Protein AF-A0A453HS40-F1 (afdb_monomer_lite)

Radius of gyration: 15.14 Å; chains: 1; bounding box: 37×29×42 Å

pLDDT: mean 86.72, std 7.26, range [60.06, 94.38]

InterPro domains:
  IPR002738 RNase P subunit p30 [PTHR13031] (1-93)

Organism: Aegilops tauschii subsp. strangulata (NCBI:txid200361)

Structure (mmCIF, N/CA/C/O backbone):
data_AF-A0A453HS40-F1
#
_entry.id   AF-A0A453HS40-F1
#
loop_
_atom_site.group_PDB
_atom_site.id
_atom_site.type_symbol
_atom_site.label_atom_id
_atom_site.label_alt_id
_atom_site.label_comp_id
_atom_site.label_asym_id
_atom_site.label_entity_id
_atom_site.label_seq_id
_atom_site.pdbx_PDB_ins_code
_atom_site.Cartn_x
_atom_site.Cartn_y
_atom_site.Cartn_z
_atom_site.occupancy
_atom_site.B_iso_or_equiv
_atom_site.auth_seq_id
_atom_site.auth_comp_id
_atom_site.auth_asym_id
_atom_site.auth_atom_id
_atom_site.pdbx_PDB_model_num
ATOM 1 N N . MET A 1 1 ? -15.363 -16.988 11.255 1.00 62.62 1 MET A N 1
ATOM 2 C CA . MET A 1 1 ? -14.366 -16.569 10.248 1.00 62.62 1 MET A CA 1
ATOM 3 C C . MET A 1 1 ? -14.418 -15.052 10.192 1.00 62.62 1 MET A C 1
ATOM 5 O O . MET A 1 1 ? -15.512 -14.526 10.044 1.00 62.62 1 MET A O 1
ATOM 9 N N . ALA A 1 2 ? -13.311 -14.360 10.450 1.00 76.88 2 ALA A N 1
ATOM 10 C CA . ALA A 1 2 ? -13.288 -12.897 10.446 1.00 76.88 2 ALA A CA 1
ATOM 11 C C . ALA A 1 2 ? -13.211 -12.370 9.005 1.00 76.88 2 ALA A C 1
ATOM 13 O O . ALA A 1 2 ? -12.501 -12.954 8.187 1.00 76.88 2 ALA A O 1
ATOM 14 N N . LEU A 1 3 ? -13.934 -11.291 8.695 1.00 87.06 3 LEU A N 1
ATOM 15 C CA . LEU A 1 3 ? -13.875 -10.646 7.383 1.00 87.06 3 LEU A CA 1
ATOM 16 C C . LEU A 1 3 ? -12.785 -9.576 7.395 1.00 87.06 3 LEU A C 1
ATOM 18 O O . LEU A 1 3 ? -12.814 -8.668 8.221 1.00 87.06 3 LEU A O 1
ATOM 22 N N . LEU A 1 4 ? -11.826 -9.684 6.478 1.00 91.50 4 LEU A N 1
ATOM 23 C CA . LEU A 1 4 ? -10.756 -8.707 6.304 1.00 91.50 4 LEU A CA 1
ATOM 24 C C . LEU A 1 4 ? -10.927 -7.994 4.965 1.00 91.50 4 LEU A C 1
ATOM 26 O O . LEU A 1 4 ? -11.208 -8.625 3.948 1.00 91.50 4 LEU A O 1
ATOM 30 N N . PHE A 1 5 ? -10.741 -6.677 4.980 1.00 93.50 5 PHE A N 1
ATOM 31 C CA . PHE A 1 5 ? -10.852 -5.833 3.795 1.00 93.50 5 PHE A CA 1
ATOM 32 C C . PHE A 1 5 ? -9.464 -5.429 3.321 1.00 93.50 5 PHE A C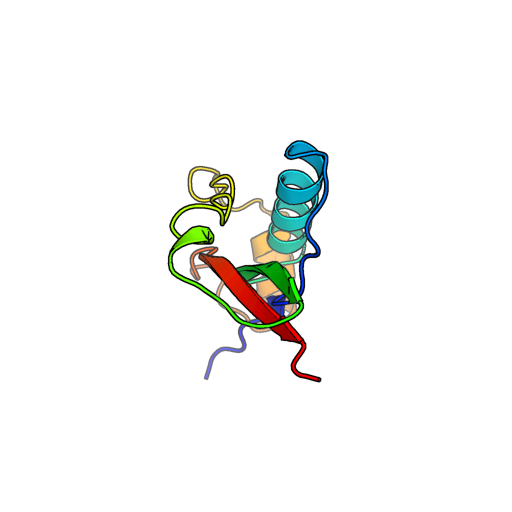 1
ATOM 34 O O . PHE A 1 5 ? -8.644 -4.957 4.112 1.00 93.50 5 PHE A O 1
ATOM 41 N N . PHE A 1 6 ? -9.212 -5.603 2.030 1.00 94.19 6 PHE A N 1
ATOM 42 C CA . PHE A 1 6 ? -7.926 -5.334 1.403 1.00 94.19 6 PHE A CA 1
ATOM 43 C C . PHE A 1 6 ? -8.123 -4.448 0.179 1.00 94.19 6 PHE A C 1
ATOM 45 O O . PHE A 1 6 ? -9.023 -4.703 -0.618 1.00 94.19 6 PHE A O 1
ATOM 52 N N . ASP A 1 7 ? -7.269 -3.439 0.020 1.00 94.00 7 ASP A N 1
ATOM 53 C CA . ASP A 1 7 ? -7.158 -2.688 -1.231 1.00 94.00 7 ASP A CA 1
ATOM 54 C C . ASP A 1 7 ? -5.846 -3.066 -1.916 1.00 94.00 7 ASP A C 1
ATOM 56 O O . ASP A 1 7 ? -4.761 -2.718 -1.458 1.00 94.00 7 ASP A O 1
ATOM 60 N N . LEU A 1 8 ? -5.932 -3.821 -3.006 1.00 90.94 8 LEU A N 1
ATOM 61 C CA . LEU A 1 8 ? -4.751 -4.328 -3.696 1.00 90.94 8 LEU A CA 1
ATOM 62 C C . LEU A 1 8 ? -4.293 -3.432 -4.848 1.00 90.94 8 LEU A C 1
ATOM 64 O O . LEU A 1 8 ? -3.341 -3.808 -5.528 1.00 90.94 8 LEU A O 1
ATOM 68 N N . SER A 1 9 ? -4.960 -2.304 -5.098 1.00 88.56 9 SER A N 1
ATOM 69 C CA . SER A 1 9 ? -4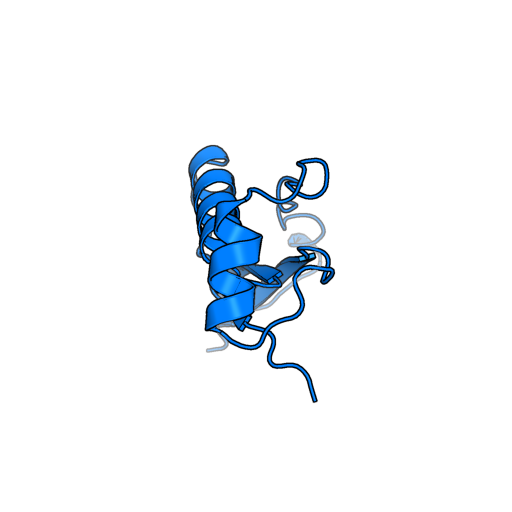.842 -1.545 -6.348 1.00 88.56 9 SER A CA 1
ATOM 70 C C . SER A 1 9 ? -4.487 -0.075 -6.124 1.00 88.56 9 SER A C 1
ATOM 72 O O . SER A 1 9 ? -4.872 0.776 -6.928 1.00 88.56 9 SER A O 1
ATOM 74 N N . LEU A 1 10 ? -3.726 0.245 -5.069 1.00 90.00 10 LEU A N 1
ATOM 75 C CA . LEU A 1 10 ? -3.196 1.599 -4.920 1.00 90.00 10 LEU A CA 1
ATOM 76 C C . LEU A 1 10 ? -2.248 1.887 -6.082 1.00 90.00 10 LEU A C 1
ATOM 78 O O . LEU A 1 10 ? -1.191 1.268 -6.208 1.00 90.00 10 LEU A O 1
ATOM 82 N N . LEU A 1 11 ? -2.640 2.830 -6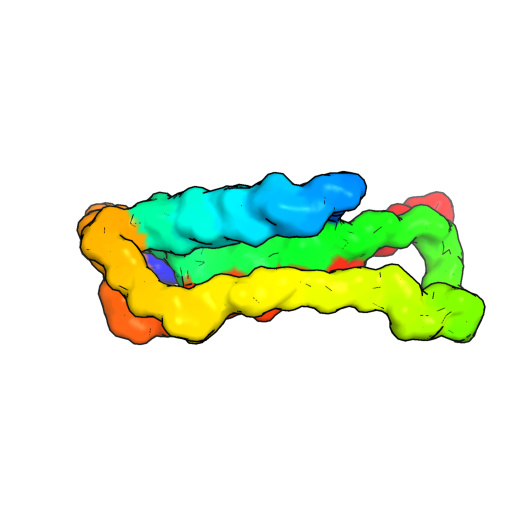.933 1.00 84.81 11 LEU A N 1
ATOM 83 C CA . LEU A 1 11 ? -1.854 3.201 -8.099 1.00 84.81 11 LEU A CA 1
ATOM 84 C C . LEU A 1 11 ? -0.557 3.907 -7.685 1.00 84.81 11 LEU A C 1
ATOM 86 O O . LEU A 1 11 ? -0.532 4.658 -6.699 1.00 84.81 11 LEU A O 1
ATOM 90 N N . PRO A 1 12 ? 0.525 3.719 -8.458 1.00 81.00 12 PRO A N 1
ATOM 91 C CA . PRO A 1 12 ? 1.747 4.464 -8.241 1.00 81.00 12 PRO A CA 1
ATOM 92 C C . PRO A 1 12 ? 1.477 5.952 -8.470 1.00 81.00 12 PRO A C 1
ATOM 94 O O . PRO A 1 12 ? 0.741 6.351 -9.372 1.00 81.00 12 PRO A O 1
ATOM 97 N N . SER A 1 13 ? 2.097 6.793 -7.649 1.00 81.38 13 SER A N 1
ATOM 98 C CA . SER A 1 13 ? 2.037 8.241 -7.803 1.00 81.38 13 SER A CA 1
ATOM 99 C C . SER A 1 13 ? 3.456 8.796 -7.814 1.00 81.38 13 SER A C 1
ATOM 101 O O . SER A 1 13 ? 4.275 8.351 -7.000 1.00 81.38 13 SER A O 1
ATOM 103 N N . PRO A 1 14 ? 3.757 9.780 -8.684 1.00 78.50 14 PRO A N 1
ATOM 104 C CA . PRO A 1 14 ? 5.064 10.434 -8.698 1.00 78.50 14 PRO A CA 1
ATOM 105 C C . PRO A 1 14 ? 5.354 11.150 -7.373 1.00 78.50 14 PRO A C 1
ATOM 107 O O . PRO A 1 14 ? 6.511 11.340 -7.010 1.00 78.50 14 PRO A O 1
ATOM 110 N N . ASN A 1 15 ? 4.314 11.501 -6.610 1.00 82.56 15 ASN A N 1
ATOM 111 C CA . ASN A 1 15 ? 4.460 12.044 -5.270 1.00 82.56 15 ASN A CA 1
ATOM 112 C C . ASN A 1 15 ? 4.494 10.897 -4.229 1.00 82.56 15 ASN A C 1
ATOM 114 O O . ASN A 1 15 ? 3.524 10.151 -4.097 1.00 82.56 15 ASN A O 1
ATOM 118 N N . PRO A 1 16 ? 5.577 10.711 -3.452 1.00 76.62 16 PRO A N 1
ATOM 119 C CA . PRO A 1 16 ? 5.601 9.725 -2.365 1.00 76.62 16 PRO A CA 1
ATOM 120 C C . PRO A 1 16 ? 4.556 9.997 -1.274 1.00 76.62 16 PRO A C 1
ATOM 122 O O . PRO A 1 16 ? 4.002 9.052 -0.711 1.00 76.62 16 PRO A O 1
ATOM 125 N N . ASN A 1 17 ? 4.222 11.263 -1.023 1.00 82.75 17 ASN A N 1
ATOM 126 C CA . ASN A 1 17 ? 3.292 11.640 0.039 1.00 82.75 17 ASN A CA 1
ATOM 127 C C . ASN A 1 17 ? 1.844 11.269 -0.294 1.00 82.75 17 ASN A C 1
ATOM 129 O O . ASN A 1 17 ? 1.085 10.927 0.607 1.00 82.75 17 ASN A O 1
ATOM 133 N N . SER A 1 18 ? 1.446 11.282 -1.570 1.00 86.81 18 SER A N 1
ATOM 134 C CA . SER A 1 18 ? 0.085 10.883 -1.964 1.00 86.81 18 SER A CA 1
ATOM 135 C C . SER A 1 18 ? -0.155 9.386 -1.742 1.00 86.81 18 SER A C 1
ATOM 137 O O . SER A 1 18 ? -1.230 9.009 -1.285 1.00 86.81 18 SER A O 1
ATOM 139 N N . ARG A 1 19 ? 0.858 8.539 -1.982 1.00 85.69 19 ARG A N 1
ATOM 140 C CA . ARG A 1 19 ? 0.806 7.092 -1.697 1.00 85.69 19 ARG A CA 1
ATOM 141 C C . ARG A 1 19 ? 0.642 6.824 -0.204 1.00 85.69 19 ARG A C 1
ATOM 143 O O . ARG A 1 19 ? -0.182 6.004 0.195 1.00 85.69 19 ARG A O 1
ATOM 150 N N . LEU A 1 20 ? 1.396 7.557 0.615 1.00 86.81 20 LEU A N 1
ATOM 151 C CA . LEU A 1 20 ? 1.306 7.476 2.069 1.00 86.81 20 LEU A CA 1
ATOM 152 C C . LEU A 1 20 ? -0.074 7.919 2.573 1.00 86.81 20 LEU A C 1
ATOM 154 O O . LEU A 1 20 ? -0.683 7.225 3.381 1.00 86.81 20 LEU A O 1
ATOM 158 N N . LEU A 1 21 ? -0.590 9.035 2.050 1.00 89.25 21 LEU A N 1
ATOM 159 C CA . LEU A 1 21 ? -1.922 9.543 2.378 1.00 89.25 21 LEU A CA 1
ATOM 160 C C . LEU A 1 21 ? -3.022 8.553 1.986 1.00 89.25 21 LEU A C 1
ATOM 162 O O . LEU A 1 21 ? -3.922 8.314 2.783 1.00 89.25 21 LEU A O 1
ATOM 166 N N . ALA A 1 22 ? -2.946 7.940 0.802 1.00 90.25 22 ALA A N 1
ATOM 167 C CA . ALA A 1 22 ? -3.923 6.940 0.371 1.00 90.25 22 ALA A CA 1
ATOM 168 C C . ALA A 1 22 ? -3.956 5.729 1.317 1.00 90.25 22 ALA A C 1
ATOM 170 O O . ALA A 1 22 ? -5.026 5.289 1.734 1.00 90.25 22 ALA A O 1
ATOM 171 N N . ALA A 1 23 ? -2.788 5.236 1.730 1.00 90.81 23 ALA A N 1
ATOM 172 C CA . ALA A 1 23 ? -2.708 4.126 2.670 1.00 90.81 23 ALA A CA 1
ATOM 173 C C . ALA A 1 23 ? -3.142 4.503 4.094 1.00 90.81 23 ALA A C 1
ATOM 175 O O . ALA A 1 23 ? -3.805 3.705 4.754 1.00 90.81 23 ALA A O 1
ATOM 176 N N . ALA A 1 24 ? -2.856 5.729 4.542 1.00 90.62 24 ALA A N 1
ATOM 177 C CA . ALA A 1 24 ? -3.378 6.250 5.803 1.00 90.62 24 ALA A CA 1
ATOM 178 C C . ALA A 1 24 ? -4.913 6.345 5.773 1.00 90.62 24 ALA A C 1
ATOM 180 O O . ALA A 1 24 ? -5.574 5.950 6.730 1.00 90.62 24 ALA A O 1
ATOM 181 N N . ARG A 1 25 ? -5.500 6.774 4.647 1.00 92.31 25 ARG A N 1
ATOM 182 C CA . ARG A 1 25 ? -6.958 6.779 4.461 1.00 92.31 25 ARG A CA 1
ATOM 183 C C . ARG A 1 25 ? -7.553 5.375 4.471 1.00 92.31 25 ARG A C 1
ATOM 185 O O . ARG A 1 25 ? -8.573 5.163 5.116 1.00 92.31 25 ARG A O 1
ATOM 192 N N . ALA A 1 26 ? -6.924 4.406 3.810 1.00 92.94 26 ALA A N 1
ATOM 193 C CA . ALA A 1 26 ? -7.377 3.016 3.864 1.00 92.94 26 ALA A CA 1
ATOM 194 C C . ALA A 1 26 ? -7.351 2.469 5.304 1.00 92.94 26 ALA A C 1
ATOM 196 O O . ALA A 1 26 ? -8.310 1.832 5.744 1.00 92.94 26 ALA A O 1
ATOM 197 N N . LEU A 1 27 ? -6.296 2.776 6.066 1.00 92.12 27 LEU A N 1
ATOM 198 C CA . LEU A 1 27 ? -6.205 2.436 7.485 1.00 92.12 27 LEU A CA 1
ATOM 199 C C . LEU A 1 27 ? -7.358 3.051 8.292 1.00 92.12 27 LEU A C 1
ATOM 201 O O . LEU A 1 27 ? -8.045 2.332 9.015 1.00 92.12 27 LEU A O 1
ATOM 205 N N . GLU A 1 28 ? -7.605 4.355 8.140 1.00 92.81 28 GLU A N 1
ATOM 206 C CA . GLU A 1 28 ? -8.713 5.058 8.803 1.00 92.81 28 GLU A CA 1
ATOM 207 C C . GLU A 1 28 ? -10.080 4.442 8.476 1.00 92.81 28 GLU A C 1
ATOM 209 O O . GLU A 1 28 ? -10.927 4.347 9.359 1.00 92.81 28 GLU A O 1
ATOM 214 N N . LEU A 1 29 ? -10.277 3.977 7.239 1.00 93.75 29 LEU A N 1
ATOM 215 C CA . LEU A 1 29 ? -11.501 3.317 6.771 1.00 93.75 29 LEU A CA 1
ATOM 216 C C . LEU A 1 29 ? -11.617 1.845 7.202 1.00 93.75 29 LEU A C 1
ATOM 218 O O . LEU A 1 29 ? -12.569 1.164 6.822 1.00 93.75 29 LEU A O 1
ATOM 222 N N . GLY A 1 30 ? -10.670 1.343 7.997 1.00 92.75 30 GLY A N 1
ATOM 223 C CA . GLY A 1 30 ? -10.724 0.009 8.586 1.00 92.75 30 GLY A CA 1
ATOM 224 C C . GLY A 1 30 ? -10.198 -1.115 7.694 1.00 92.75 30 GLY A C 1
ATOM 225 O O . GLY A 1 30 ? -10.413 -2.285 8.024 1.00 92.75 30 GLY A O 1
ATOM 226 N N . TYR A 1 31 ? -9.480 -0.806 6.610 1.00 93.81 31 TYR A N 1
ATOM 227 C CA . TYR A 1 31 ? -8.798 -1.837 5.827 1.00 93.81 31 TYR A CA 1
ATOM 228 C C . TYR A 1 31 ? -7.731 -2.548 6.679 1.00 93.81 31 TYR A C 1
ATOM 230 O O . TYR A 1 31 ? -7.102 -1.977 7.578 1.00 93.81 31 TYR A O 1
ATOM 238 N N . ALA A 1 32 ? -7.551 -3.840 6.418 1.00 92.19 32 ALA A N 1
ATOM 239 C CA . ALA A 1 32 ? -6.543 -4.678 7.056 1.00 92.19 32 ALA A CA 1
ATOM 240 C C . ALA A 1 32 ? -5.205 -4.616 6.309 1.00 92.19 32 ALA A C 1
ATOM 242 O O . ALA A 1 32 ? -4.148 -4.724 6.927 1.00 92.19 32 ALA A O 1
ATOM 243 N N . ALA A 1 33 ? -5.229 -4.401 4.993 1.00 92.38 33 ALA A N 1
ATOM 244 C CA . ALA A 1 33 ? -4.010 -4.160 4.236 1.00 92.38 33 ALA A CA 1
ATOM 245 C C . ALA A 1 33 ? -4.243 -3.350 2.968 1.00 92.38 33 ALA A C 1
ATOM 247 O O . ALA A 1 33 ? -5.356 -3.288 2.438 1.00 92.38 33 ALA A O 1
ATOM 248 N N . VAL A 1 34 ? -3.139 -2.810 2.465 1.00 94.00 34 VAL A N 1
ATOM 249 C CA . VAL A 1 34 ? -3.051 -2.201 1.142 1.00 94.00 34 VAL A CA 1
ATOM 250 C C . VAL A 1 34 ? -1.894 -2.786 0.342 1.00 94.00 34 VAL A C 1
ATOM 252 O O . VAL A 1 34 ? -0.893 -3.209 0.926 1.00 94.00 34 VAL A O 1
ATOM 255 N N . ALA A 1 35 ? -1.992 -2.766 -0.985 1.00 92.88 35 ALA A N 1
ATOM 256 C CA . ALA A 1 35 ? -0.875 -3.053 -1.876 1.00 92.88 35 ALA A CA 1
ATOM 257 C C . ALA A 1 35 ? -0.624 -1.891 -2.843 1.00 92.88 35 ALA A C 1
ATOM 259 O O . ALA A 1 35 ? -1.556 -1.413 -3.487 1.00 92.88 35 ALA A O 1
ATOM 260 N N . LEU A 1 36 ? 0.635 -1.449 -2.943 1.00 91.31 36 LEU A N 1
ATOM 261 C CA . LEU A 1 36 ? 1.073 -0.480 -3.952 1.00 91.31 36 LEU A CA 1
ATOM 262 C C . LEU A 1 36 ? 1.426 -1.215 -5.235 1.00 91.31 36 LEU A C 1
ATOM 264 O O . LEU A 1 36 ? 2.350 -2.035 -5.246 1.00 91.31 36 LEU A O 1
ATOM 268 N N . ASP A 1 37 ? 0.702 -0.897 -6.298 1.00 91.50 37 ASP A N 1
ATOM 269 C CA . ASP A 1 37 ? 0.900 -1.502 -7.601 1.00 91.50 37 ASP A CA 1
ATOM 270 C C . ASP A 1 37 ? 2.059 -0.857 -8.364 1.00 91.50 37 ASP A C 1
ATOM 272 O O . ASP A 1 37 ? 2.223 0.364 -8.391 1.00 91.50 37 ASP A O 1
ATOM 276 N N . HIS A 1 38 ? 2.850 -1.705 -9.011 1.00 89.50 38 HIS A N 1
ATOM 277 C CA . HIS A 1 38 ? 3.930 -1.336 -9.913 1.00 89.50 38 HIS A CA 1
ATOM 278 C C . HIS A 1 38 ? 3.637 -1.968 -11.275 1.00 89.50 38 HIS A C 1
ATOM 280 O O . HIS A 1 38 ? 4.030 -3.112 -11.521 1.00 89.50 38 HIS A O 1
ATOM 286 N N . PRO A 1 39 ? 2.890 -1.267 -12.142 1.00 89.75 39 PRO A N 1
ATOM 287 C CA . PRO A 1 39 ? 2.603 -1.753 -13.475 1.00 89.75 39 PRO A CA 1
ATOM 288 C C . PRO A 1 39 ? 3.881 -1.721 -14.317 1.00 89.75 39 PRO A C 1
ATOM 290 O O . PRO A 1 39 ? 4.505 -0.673 -14.483 1.00 89.75 39 PRO A O 1
ATOM 293 N N . HIS A 1 40 ? 4.240 -2.875 -14.866 1.00 89.56 40 HIS A N 1
ATOM 294 C CA . HIS A 1 40 ? 5.323 -3.061 -15.823 1.00 89.56 40 HIS A CA 1
ATOM 295 C C . HIS A 1 40 ? 4.727 -3.422 -17.179 1.00 89.56 40 HIS A C 1
ATOM 297 O O . HIS A 1 40 ? 3.798 -4.231 -17.269 1.00 89.56 40 HIS A O 1
ATOM 303 N N . ARG A 1 41 ? 5.251 -2.812 -18.240 1.00 88.94 41 ARG A N 1
ATOM 304 C CA . ARG A 1 41 ? 4.864 -3.126 -19.618 1.00 88.94 41 ARG A CA 1
ATOM 305 C C . ARG A 1 41 ? 6.008 -3.856 -20.300 1.00 88.94 41 ARG A C 1
ATOM 307 O O . ARG A 1 41 ? 7.141 -3.389 -20.239 1.00 88.94 41 ARG A O 1
ATOM 314 N N . GLY A 1 42 ? 5.687 -4.955 -20.973 1.00 86.50 42 GLY A N 1
ATOM 315 C CA . GLY A 1 42 ? 6.673 -5.778 -21.660 1.00 86.50 42 GLY A CA 1
ATOM 316 C C . GLY A 1 42 ? 7.373 -6.775 -20.738 1.00 86.50 42 GLY A C 1
ATOM 317 O O . GLY A 1 42 ? 6.892 -7.114 -19.654 1.00 86.50 42 GLY A O 1
ATOM 318 N N . LEU A 1 43 ? 8.509 -7.287 -21.211 1.00 86.25 43 LEU A N 1
ATOM 319 C CA . LEU A 1 43 ? 9.250 -8.352 -20.545 1.00 86.25 43 LEU A CA 1
ATOM 320 C C . LEU A 1 43 ? 10.038 -7.796 -19.349 1.00 86.25 43 LEU A C 1
ATOM 322 O O . LEU A 1 43 ? 10.764 -6.815 -19.485 1.00 86.25 43 LEU A O 1
ATOM 326 N N . LEU A 1 44 ? 9.906 -8.436 -18.187 1.00 87.56 44 LEU A N 1
ATOM 327 C CA . LEU A 1 44 ? 10.791 -8.205 -17.044 1.00 87.56 44 LEU A CA 1
ATOM 328 C C . LEU A 1 44 ? 12.169 -8.794 -17.353 1.00 87.56 44 LEU A C 1
ATOM 330 O O . LEU A 1 44 ? 12.277 -9.995 -17.609 1.00 87.56 44 LEU A O 1
ATOM 334 N N . ALA A 1 45 ? 13.208 -7.968 -17.306 1.00 88.50 45 ALA A N 1
ATOM 335 C CA . ALA A 1 45 ? 14.588 -8.381 -17.538 1.00 88.50 45 ALA A CA 1
ATOM 336 C C . ALA A 1 45 ? 15.470 -8.129 -16.308 1.00 88.50 45 ALA A C 1
ATOM 338 O O . ALA A 1 45 ? 15.093 -7.416 -15.379 1.00 88.50 45 ALA A O 1
ATOM 339 N N . ASP A 1 46 ? 16.699 -8.654 -16.324 1.00 91.56 46 ASP A N 1
ATOM 340 C CA . ASP A 1 46 ? 17.689 -8.383 -15.270 1.00 91.56 46 ASP A CA 1
ATOM 341 C C . ASP A 1 46 ? 18.003 -6.885 -15.120 1.00 91.56 46 ASP A C 1
ATOM 343 O O . ASP A 1 46 ? 18.382 -6.441 -14.036 1.00 91.56 46 ASP A O 1
ATOM 347 N N . ALA A 1 47 ? 17.803 -6.095 -16.180 1.00 88.69 47 ALA A N 1
ATOM 348 C CA . ALA A 1 47 ? 17.929 -4.641 -16.140 1.00 88.69 47 ALA A CA 1
ATOM 349 C C . ALA A 1 47 ? 16.891 -3.968 -15.220 1.00 88.69 47 ALA A C 1
ATOM 351 O O . ALA A 1 47 ? 17.169 -2.899 -14.693 1.00 88.69 47 ALA A O 1
ATOM 352 N N . ASP A 1 48 ? 15.735 -4.597 -14.973 1.00 87.50 48 ASP A N 1
ATOM 353 C CA . ASP A 1 48 ? 14.681 -4.074 -14.090 1.00 87.50 48 ASP A CA 1
ATOM 354 C C . ASP A 1 48 ? 14.922 -4.425 -12.612 1.00 87.50 48 ASP A C 1
ATOM 356 O O . ASP A 1 48 ? 14.158 -4.046 -11.712 1.00 87.50 48 ASP A O 1
ATOM 360 N N . ARG A 1 49 ? 15.996 -5.165 -12.321 1.00 88.12 49 ARG A N 1
ATOM 361 C CA . ARG A 1 49 ? 16.323 -5.587 -10.965 1.00 88.12 49 ARG A CA 1
ATOM 362 C C . ARG A 1 49 ? 16.519 -4.368 -10.062 1.00 88.12 49 ARG A C 1
ATOM 364 O O . ARG A 1 49 ? 17.276 -3.458 -10.369 1.00 88.12 49 ARG A O 1
ATOM 371 N N . CYS A 1 50 ? 15.861 -4.386 -8.904 1.00 86.44 50 CYS A N 1
ATOM 372 C CA . CYS A 1 50 ? 15.895 -3.304 -7.913 1.00 86.44 50 CYS A CA 1
ATOM 373 C C . CYS A 1 50 ? 15.275 -1.964 -8.370 1.00 86.44 50 CYS A C 1
ATOM 375 O O . CYS A 1 50 ? 15.461 -0.963 -7.681 1.00 86.44 50 CYS A O 1
ATOM 377 N N . HIS A 1 51 ? 14.496 -1.927 -9.459 1.00 84.62 51 HIS A N 1
ATOM 378 C CA . HIS A 1 51 ? 13.789 -0.712 -9.895 1.00 84.62 51 HIS A CA 1
ATOM 379 C C . HIS A 1 51 ? 12.423 -0.494 -9.216 1.00 84.62 51 HIS A C 1
ATOM 381 O O . HIS A 1 51 ? 11.819 0.572 -9.350 1.00 84.62 51 HIS A O 1
ATOM 387 N N . THR A 1 52 ? 11.923 -1.469 -8.450 1.00 84.12 52 THR A N 1
ATOM 388 C CA . THR A 1 52 ? 10.664 -1.337 -7.703 1.00 84.12 52 THR A CA 1
ATOM 389 C C . THR A 1 52 ? 10.871 -0.512 -6.433 1.00 84.12 52 THR A C 1
ATOM 391 O O . THR A 1 52 ? 11.575 -0.930 -5.513 1.00 84.12 52 THR A O 1
ATOM 394 N N . ALA A 1 53 ? 10.233 0.658 -6.359 1.00 80.31 53 ALA A N 1
ATOM 395 C CA . ALA A 1 53 ? 10.317 1.509 -5.180 1.00 80.31 53 ALA A CA 1
ATOM 396 C C . ALA A 1 53 ? 9.615 0.850 -3.971 1.00 80.31 53 ALA A C 1
ATOM 398 O O . ALA A 1 53 ? 8.486 0.371 -4.099 1.00 80.31 53 ALA A O 1
ATOM 399 N N . PRO A 1 54 ? 10.231 0.848 -2.776 1.00 78.94 54 PRO A N 1
ATOM 400 C CA . PRO A 1 54 ? 9.593 0.300 -1.587 1.00 78.94 54 PRO A CA 1
ATOM 401 C C . PRO A 1 54 ? 8.383 1.143 -1.164 1.00 78.94 54 PRO A C 1
ATOM 403 O O . PRO A 1 54 ? 8.360 2.368 -1.326 1.00 78.94 54 PRO A O 1
ATOM 406 N N . PHE A 1 55 ? 7.376 0.488 -0.580 1.00 81.50 55 PHE A N 1
ATOM 407 C CA . PHE A 1 55 ? 6.241 1.174 0.033 1.00 81.50 55 PHE A CA 1
ATOM 408 C C . PHE A 1 55 ? 6.727 1.908 1.299 1.00 81.50 55 PHE A C 1
ATOM 410 O O . PHE A 1 55 ? 7.280 1.257 2.188 1.00 81.50 55 PHE A O 1
ATOM 417 N N . PRO A 1 56 ? 6.520 3.233 1.440 1.00 77.81 56 PRO A N 1
ATOM 418 C CA . PRO A 1 56 ? 6.825 3.929 2.688 1.00 77.81 56 PRO A CA 1
ATOM 419 C C . PRO A 1 56 ? 5.992 3.378 3.864 1.00 77.81 56 PRO A C 1
ATOM 421 O O . PRO A 1 56 ? 4.758 3.368 3.834 1.00 77.81 56 PRO A O 1
ATOM 424 N N . ALA A 1 57 ? 6.672 2.901 4.906 1.00 75.69 57 ALA A N 1
ATOM 425 C CA . ALA A 1 57 ? 6.033 2.215 6.024 1.00 75.69 57 ALA A CA 1
ATOM 426 C C . ALA A 1 57 ? 5.126 3.152 6.847 1.00 75.69 57 ALA A C 1
ATOM 428 O O . ALA A 1 57 ? 5.567 4.182 7.350 1.00 75.69 57 ALA A O 1
ATOM 429 N N . LEU A 1 58 ? 3.866 2.752 7.018 1.00 74.56 58 LEU A N 1
ATOM 430 C CA . LEU A 1 58 ? 2.895 3.298 7.976 1.00 74.56 58 LEU A CA 1
ATOM 431 C C . LEU A 1 58 ? 2.817 2.461 9.253 1.00 74.56 58 LEU A C 1
ATOM 433 O O . LEU A 1 58 ? 2.192 2.875 10.225 1.00 74.56 58 LEU A O 1
ATOM 437 N N . SER A 1 59 ? 3.432 1.278 9.251 1.00 60.06 59 SER A N 1
ATOM 438 C CA . SER A 1 59 ? 3.317 0.261 10.299 1.00 60.06 59 SER A CA 1
ATOM 439 C C . SER A 1 59 ? 3.856 0.682 11.673 1.00 60.06 59 SER A C 1
ATOM 441 O O . SER A 1 59 ? 3.703 -0.071 12.628 1.00 60.06 59 SER A O 1
ATOM 443 N N . SER A 1 60 ? 4.485 1.854 11.792 1.00 61.19 60 SER A N 1
ATOM 444 C CA . SER A 1 60 ? 4.919 2.433 13.070 1.00 61.19 60 SER A CA 1
ATOM 445 C C . SER A 1 60 ? 3.852 3.294 13.751 1.00 61.19 60 SER A C 1
ATOM 447 O O . SER A 1 60 ? 4.036 3.679 14.905 1.00 61.19 60 SER A O 1
ATOM 449 N N . LEU A 1 61 ? 2.750 3.615 13.065 1.00 65.88 61 LEU A N 1
ATOM 450 C CA . LEU A 1 61 ? 1.710 4.478 13.611 1.00 65.88 61 LEU A CA 1
ATOM 451 C C . LEU A 1 61 ? 0.664 3.663 14.385 1.00 65.88 61 LEU A C 1
ATOM 453 O O . LEU A 1 61 ? 0.226 2.612 13.908 1.00 65.88 61 LEU A O 1
ATOM 457 N N . PRO A 1 62 ? 0.238 4.134 15.572 1.00 70.94 62 PRO A N 1
ATOM 458 C CA . PRO A 1 62 ? -0.842 3.495 16.308 1.00 70.94 62 PRO A CA 1
ATOM 459 C C . PRO A 1 62 ? -2.126 3.499 15.474 1.00 70.94 62 PRO A C 1
ATOM 461 O O . PRO A 1 62 ? -2.395 4.435 14.718 1.00 70.94 62 PRO A O 1
ATOM 464 N N . LEU A 1 63 ? -2.931 2.446 15.630 1.00 75.75 63 LEU A N 1
ATOM 465 C CA . LEU A 1 63 ? -4.202 2.324 14.927 1.00 75.75 63 LEU A CA 1
ATOM 466 C C . LEU A 1 63 ? -5.116 3.504 15.322 1.00 75.75 63 LEU A C 1
ATOM 468 O O . LEU A 1 63 ? -5.389 3.672 16.515 1.00 75.75 63 LEU A O 1
ATOM 472 N N . PRO A 1 64 ? -5.598 4.327 14.375 1.00 85.19 64 PRO A N 1
ATOM 473 C CA . PRO A 1 64 ? -6.462 5.446 14.721 1.00 85.19 64 PRO A CA 1
ATOM 474 C C . PRO A 1 64 ? -7.816 4.937 15.255 1.00 85.19 64 PRO A C 1
ATOM 476 O O . PRO A 1 64 ? -8.297 3.896 14.799 1.00 85.19 64 PRO A O 1
ATOM 479 N N . PRO A 1 65 ? -8.488 5.659 16.175 1.00 88.31 65 PRO A N 1
ATOM 480 C CA . PRO A 1 65 ? -9.797 5.253 16.704 1.00 88.31 65 PRO A CA 1
ATOM 481 C C . PRO A 1 65 ? -10.876 5.061 15.627 1.00 88.31 65 PRO A C 1
ATOM 483 O O . PRO A 1 65 ? -11.789 4.257 15.792 1.00 88.31 65 PRO A O 1
ATOM 486 N N . SER A 1 66 ? -10.770 5.772 14.500 1.00 91.56 66 SER A N 1
ATOM 487 C CA . SER A 1 66 ? -11.640 5.566 13.338 1.00 91.56 66 SER A CA 1
ATOM 488 C C . SER A 1 66 ? -11.513 4.149 12.773 1.00 91.56 66 SER A C 1
ATOM 490 O O . SER A 1 66 ? -12.526 3.518 12.481 1.00 91.56 66 SER A O 1
ATOM 492 N N . ALA A 1 67 ? -10.298 3.602 12.703 1.00 91.56 67 ALA A N 1
ATOM 493 C CA . ALA A 1 67 ? -10.057 2.269 12.165 1.00 91.56 67 ALA A CA 1
ATOM 494 C C . ALA A 1 67 ? -10.747 1.179 12.994 1.00 91.56 67 ALA A C 1
ATOM 496 O O . ALA A 1 67 ? -11.326 0.254 12.425 1.00 91.56 67 ALA A O 1
ATOM 497 N N . SER A 1 68 ? -10.728 1.279 14.329 1.00 90.06 68 SER A N 1
ATOM 498 C CA . SER A 1 68 ? -11.412 0.305 15.191 1.00 90.06 68 SER A CA 1
ATOM 499 C C . SER A 1 68 ? -12.934 0.374 15.034 1.00 90.06 68 SER A C 1
ATOM 501 O O . SER A 1 68 ? -13.584 -0.671 14.981 1.00 90.06 68 SER A O 1
ATOM 503 N N . LEU A 1 69 ? -13.494 1.579 14.873 1.00 93.06 69 LEU A N 1
ATOM 504 C CA . LEU A 1 69 ? -14.916 1.795 14.593 1.00 93.06 69 LEU A CA 1
ATOM 505 C C . LEU A 1 69 ? -15.329 1.243 13.222 1.00 93.06 69 LEU A C 1
ATOM 507 O O . LEU A 1 69 ? -16.348 0.565 13.105 1.00 93.06 69 LEU A O 1
ATOM 511 N N . HIS A 1 70 ? -14.548 1.505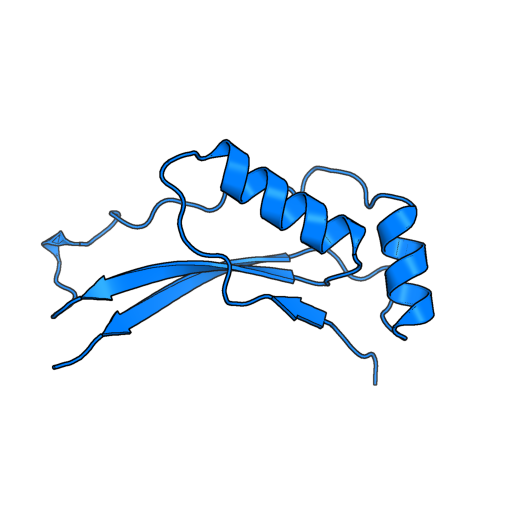 12.175 1.00 94.38 70 HIS A N 1
ATOM 512 C CA . HIS A 1 70 ? -14.838 0.971 10.846 1.00 94.38 70 HIS A CA 1
ATOM 513 C C . HIS A 1 70 ? -14.724 -0.556 10.816 1.00 94.38 70 HIS A C 1
ATOM 515 O O . HIS A 1 70 ? -15.582 -1.230 10.248 1.00 94.38 70 HIS A O 1
ATOM 5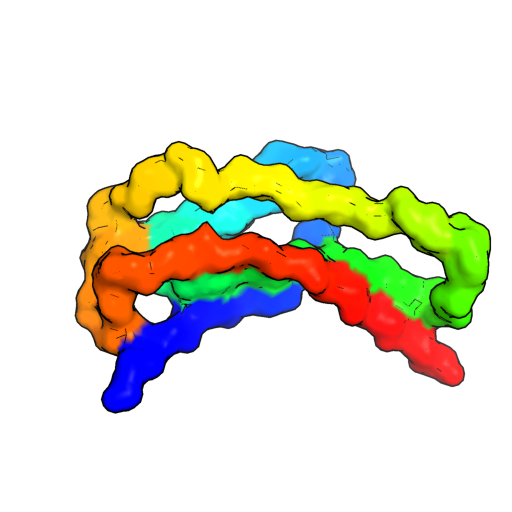21 N N . ARG A 1 71 ? -13.718 -1.129 11.484 1.00 92.88 71 ARG A N 1
ATOM 522 C CA . ARG A 1 71 ? -13.566 -2.586 11.578 1.00 92.88 71 ARG A CA 1
ATOM 523 C C . ARG A 1 71 ? -14.712 -3.242 12.331 1.00 92.88 71 ARG A C 1
ATOM 525 O O . ARG A 1 71 ? -15.242 -4.232 11.834 1.00 92.88 71 ARG A O 1
ATOM 532 N N . SER A 1 72 ? -15.147 -2.678 13.459 1.00 91.19 72 SER A N 1
ATOM 533 C CA . SER A 1 72 ? -16.278 -3.230 14.214 1.00 91.19 72 SER A CA 1
ATOM 534 C C . SER A 1 72 ? -17.565 -3.230 13.387 1.00 91.19 72 SER A C 1
ATOM 536 O O . SER A 1 72 ? -18.260 -4.244 13.342 1.00 91.19 72 SER A O 1
ATOM 538 N N . ARG A 1 73 ? -17.835 -2.145 12.647 1.00 91.25 73 ARG A N 1
ATOM 539 C CA . ARG A 1 73 ? -18.981 -2.049 11.730 1.00 91.25 73 ARG A CA 1
ATOM 540 C C . ARG A 1 73 ? -18.913 -3.066 10.589 1.00 91.25 73 ARG A C 1
ATOM 542 O O . ARG A 1 73 ? -19.945 -3.582 10.171 1.00 91.25 73 ARG A O 1
ATOM 549 N N . ASN A 1 74 ? -17.712 -3.357 10.102 1.00 87.25 74 ASN A N 1
ATOM 550 C CA . ASN A 1 74 ? -17.486 -4.255 8.974 1.00 87.25 74 ASN A CA 1
ATOM 551 C C . ASN A 1 74 ? -17.309 -5.732 9.391 1.00 87.25 74 ASN A C 1
ATOM 553 O O . ASN A 1 74 ? -17.071 -6.582 8.534 1.00 87.25 74 ASN A O 1
ATOM 557 N N . GLY A 1 75 ? -17.393 -6.055 10.689 1.00 88.81 75 GLY A N 1
ATOM 558 C CA . GLY A 1 75 ? -17.158 -7.413 11.198 1.00 88.81 75 GLY A CA 1
ATOM 559 C C . GLY A 1 75 ? -15.690 -7.863 11.136 1.00 88.81 75 GLY A C 1
ATOM 560 O O . GLY A 1 75 ? -15.408 -9.064 11.122 1.00 88.81 75 GLY A O 1
ATOM 561 N N . SER A 1 76 ? -14.760 -6.907 11.084 1.00 88.75 76 SER A N 1
ATOM 562 C CA . SER A 1 76 ? -13.312 -7.124 11.085 1.00 88.75 76 SER A CA 1
ATOM 563 C C . SER A 1 76 ? -12.730 -6.984 12.504 1.00 88.75 76 SER A C 1
ATOM 565 O O . SER A 1 76 ? -13.211 -6.159 13.287 1.00 88.75 76 SER A O 1
ATOM 567 N N . PRO A 1 77 ? -11.688 -7.749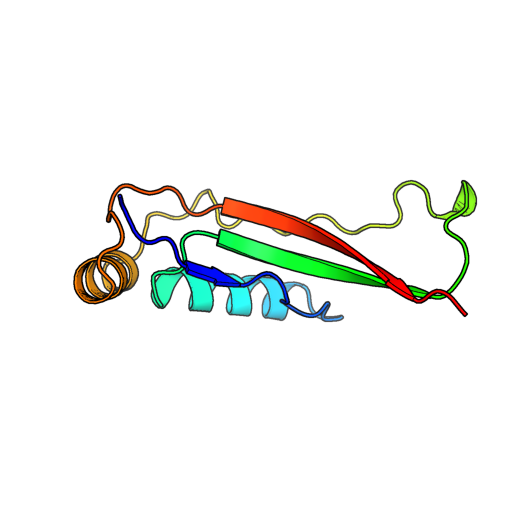 12.883 1.00 88.94 77 PRO A N 1
ATOM 568 C CA . PRO A 1 77 ? -11.081 -7.662 14.205 1.00 88.94 77 PRO A CA 1
ATOM 569 C C . PRO A 1 77 ? -10.319 -6.347 14.385 1.00 88.94 77 PRO A C 1
ATOM 571 O O . PRO A 1 77 ? -9.424 -6.014 13.608 1.00 88.94 77 PRO A O 1
ATOM 574 N N . ALA A 1 78 ? -10.594 -5.622 15.472 1.00 85.44 78 ALA A N 1
ATOM 575 C CA . ALA A 1 78 ? -9.849 -4.405 15.803 1.00 85.44 78 ALA A CA 1
ATOM 576 C C . ALA A 1 78 ? -8.351 -4.675 16.049 1.00 85.44 78 ALA A C 1
ATOM 578 O O . ALA A 1 78 ? -7.526 -3.811 15.767 1.00 85.44 78 ALA A O 1
ATOM 579 N N . SER A 1 79 ? -8.003 -5.880 16.513 1.00 85.38 79 SER A N 1
ATOM 580 C CA . SER A 1 79 ? -6.630 -6.316 16.783 1.00 85.38 79 SER A CA 1
ATOM 581 C C . SER A 1 79 ? -5.814 -6.664 15.535 1.00 85.38 79 SER A C 1
ATOM 583 O O . SER A 1 79 ? -4.619 -6.918 15.667 1.00 85.38 79 SER A O 1
ATOM 585 N N . GLU A 1 80 ? -6.422 -6.725 14.343 1.00 86.94 80 GLU A N 1
ATOM 586 C CA . GLU A 1 80 ? -5.689 -7.108 13.132 1.00 86.94 80 GLU A CA 1
ATOM 587 C C . GLU A 1 80 ? -4.624 -6.044 12.791 1.00 86.94 80 GLU A C 1
ATOM 589 O O . GLU A 1 80 ? -4.953 -4.857 12.674 1.00 86.94 80 GLU A O 1
ATOM 594 N N . PRO A 1 81 ? -3.341 -6.403 12.622 1.00 87.69 81 PRO A N 1
ATOM 595 C CA . PRO A 1 81 ? -2.325 -5.442 12.209 1.00 87.69 81 PRO A CA 1
ATOM 596 C C . PRO A 1 81 ? -2.606 -4.902 10.804 1.00 87.69 81 PRO A C 1
ATOM 598 O O . PRO A 1 81 ? -3.062 -5.629 9.923 1.00 87.69 81 PRO A O 1
ATOM 601 N N . PHE A 1 82 ? -2.286 -3.628 10.571 1.00 90.06 82 PHE A N 1
ATOM 602 C CA . PHE A 1 82 ? -2.316 -3.067 9.223 1.00 90.06 82 PHE A CA 1
ATOM 603 C C . PHE A 1 82 ? -1.082 -3.511 8.436 1.00 90.06 82 PHE A C 1
ATOM 605 O O . PHE A 1 82 ? 0.048 -3.299 8.879 1.00 90.06 82 PHE A O 1
ATOM 612 N N . ARG A 1 83 ? -1.291 -4.131 7.272 1.00 90.31 83 ARG A N 1
ATOM 613 C CA . ARG A 1 83 ? -0.208 -4.653 6.428 1.00 90.31 83 ARG A CA 1
ATOM 614 C C . ARG A 1 83 ? -0.059 -3.818 5.164 1.00 90.31 83 ARG A C 1
ATOM 616 O O . ARG A 1 83 ? -1.030 -3.316 4.604 1.00 90.31 83 ARG A O 1
ATOM 623 N N . GLN A 1 84 ? 1.174 -3.690 4.701 1.00 91.00 84 GLN A N 1
ATOM 624 C CA . GLN A 1 84 ? 1.492 -3.020 3.447 1.00 91.00 84 GLN A CA 1
ATOM 625 C C . GLN A 1 84 ? 2.240 -4.004 2.563 1.00 91.00 84 GLN A C 1
ATOM 627 O O . GLN A 1 84 ? 3.214 -4.620 2.996 1.00 91.00 84 GLN A O 1
ATOM 632 N N . TYR A 1 85 ? 1.767 -4.151 1.336 1.00 91.56 85 TYR A N 1
ATOM 633 C CA . TYR A 1 85 ? 2.335 -5.043 0.343 1.00 91.56 85 TYR A CA 1
ATOM 634 C C . TYR A 1 85 ? 2.805 -4.254 -0.874 1.00 91.56 85 TYR A C 1
ATOM 636 O O . TYR A 1 85 ? 2.302 -3.172 -1.184 1.00 91.56 85 TYR A O 1
ATOM 644 N N . THR A 1 86 ? 3.747 -4.835 -1.600 1.00 90.00 86 THR A N 1
ATOM 645 C CA . THR A 1 86 ? 4.126 -4.375 -2.934 1.00 90.00 86 THR A CA 1
ATOM 646 C C . THR A 1 86 ? 3.550 -5.363 -3.938 1.00 90.00 86 THR A C 1
ATOM 648 O O . THR A 1 86 ? 3.764 -6.567 -3.800 1.00 90.00 86 THR A O 1
ATOM 651 N N . ARG A 1 87 ? 2.812 -4.865 -4.930 1.00 91.62 87 ARG A N 1
ATOM 652 C CA . ARG A 1 87 ? 2.284 -5.651 -6.049 1.00 91.62 87 ARG A CA 1
ATOM 653 C C . ARG A 1 87 ? 3.007 -5.237 -7.325 1.00 91.62 87 ARG A C 1
ATOM 655 O O . ARG A 1 87 ? 3.318 -4.063 -7.500 1.00 91.62 87 ARG A O 1
ATOM 662 N N . ILE A 1 88 ? 3.265 -6.200 -8.202 1.00 90.56 88 ILE A N 1
ATOM 663 C CA . ILE A 1 88 ? 3.751 -5.958 -9.562 1.00 90.56 88 ILE A CA 1
ATOM 664 C C . ILE A 1 88 ? 2.668 -6.466 -10.514 1.00 90.56 88 ILE A C 1
ATOM 666 O O . ILE A 1 88 ? 2.204 -7.595 -10.357 1.00 90.56 88 ILE A O 1
ATOM 670 N N . THR A 1 89 ? 2.265 -5.641 -11.478 1.00 91.38 89 THR A N 1
ATOM 671 C CA . THR A 1 89 ? 1.294 -6.014 -12.518 1.00 91.38 89 THR A CA 1
ATOM 672 C C . THR A 1 89 ? 1.998 -6.037 -13.861 1.00 91.38 89 THR A C 1
ATOM 674 O O . THR A 1 89 ? 2.592 -5.038 -14.248 1.00 91.38 89 THR A O 1
ATOM 677 N N . LEU A 1 90 ? 1.924 -7.154 -14.584 1.00 91.31 90 LEU A N 1
ATOM 678 C CA . LEU A 1 90 ? 2.569 -7.304 -15.888 1.00 91.31 90 LEU A CA 1
ATOM 679 C C . LEU A 1 90 ? 1.535 -7.167 -16.996 1.00 91.31 90 LEU A C 1
ATOM 681 O O . LEU A 1 90 ? 0.542 -7.892 -17.009 1.00 91.31 90 LEU A O 1
ATOM 685 N N . SER A 1 91 ? 1.774 -6.240 -17.918 1.00 90.56 91 SER A N 1
ATOM 686 C CA . SER A 1 91 ? 1.044 -6.181 -19.185 1.00 90.56 91 SER A CA 1
ATOM 687 C C . SER A 1 91 ? 1.817 -6.998 -20.214 1.00 90.56 91 SER A C 1
ATOM 689 O O . SER A 1 91 ? 2.942 -6.633 -20.563 1.00 90.56 91 SER A O 1
ATOM 691 N N . LEU A 1 92 ? 1.223 -8.113 -20.633 1.00 88.06 92 LEU A N 1
ATOM 692 C CA . LEU A 1 92 ? 1.738 -8.984 -21.683 1.00 88.06 92 LEU A CA 1
ATOM 693 C C . LEU A 1 92 ? 1.001 -8.641 -22.980 1.00 88.06 92 LEU A C 1
ATOM 695 O O . LEU A 1 92 ? -0.227 -8.525 -22.953 1.00 88.06 92 LEU A O 1
ATOM 699 N N . ASP A 1 93 ? 1.757 -8.464 -24.060 1.00 77.75 93 ASP A N 1
ATOM 700 C CA . ASP A 1 93 ? 1.232 -8.257 -25.414 1.00 77.75 93 ASP A CA 1
ATOM 701 C C . ASP A 1 93 ? 0.978 -9.599 -26.120 1.00 77.75 93 ASP A C 1
ATOM 703 O O . ASP A 1 93 ? 1.785 -10.540 -25.913 1.00 77.75 93 ASP A O 1
#

Sequence (93 aa):
MALLFFDLSLLPSPNPNSRLLAAARALELGYAAVALDHPHRGLLADADRCHTAPFPALSSLPLPPSASLHRSRNGSPASEPFRQYTRITLSLD

Secondary structure (DSSP, 8-state):
-----EEEEE---SSHHHHHHHHHHHHHTT-SEEEEEEEEES---GGGTT-SPPPPP-TTSPPPHHHHHHHHHTT--TTPPPEEEEEEEEE--

Foldseek 3Di:
DADAAEAAEAEDDPDLVVLVVVLVVCLLLQHLEYEYEDEDEDDDDPVCPPVDDDNDDPQVDDRDPSNLVNCVVVRHDSPRGYYYHYHYHYDDD